Protein AF-A0A385F050-F1 (afdb_monomer_lite)

Secondary structure (DSSP, 8-state):
-PPPP-HHHHHHHHHSTTT-GGGEEEEEE-SSS-EEEEE---TTSTTHHHHHHHHHHHTTBSSSS-B-S-EEEEE---GGG---HHHH-EEEEEE--TT--HHHHHHHHHHHS-SSTT-HHHH-----GGGGGGS-HHHHHHHSPPP-

Sequence (148 aa):
MSEISFERLHQFFCKVPSVQEARIMAHGADGEHAWWFKFSIDVEHPLAWQTVQELGHVLNYLSTNERLPTLFFPVSPPPYMNGEAKDFLSWVIQCNHPEFSPDVVCDWLEARLPNPVDDESQWKIKTDLSEIEKLDDKALDQLIPPTP

Structure (mmCIF, N/CA/C/O backbone):
data_AF-A0A385F050-F1
#
_entry.id   AF-A0A385F050-F1
#
loop_
_atom_site.group_PDB
_atom_site.id
_atom_site.type_symbol
_atom_site.label_atom_id
_atom_site.label_alt_id
_atom_site.label_comp_id
_atom_site.label_asym_id
_atom_site.label_entity_id
_atom_site.label_seq_id
_atom_site.pdbx_PDB_ins_code
_atom_site.Cartn_x
_atom_site.Cartn_y
_atom_site.Cartn_z
_atom_site.occupancy
_atom_site.B_iso_or_equiv
_atom_site.auth_seq_id
_atom_site.auth_comp_id
_atom_site.auth_asym_id
_atom_site.auth_atom_id
_atom_site.pdbx_PDB_model_num
ATOM 1 N N . MET A 1 1 ? 4.714 -20.544 -18.224 1.00 50.94 1 MET A N 1
ATOM 2 C CA . MET A 1 1 ? 4.481 -19.958 -16.890 1.00 50.94 1 MET A CA 1
ATOM 3 C C . MET A 1 1 ? 3.257 -19.079 -17.027 1.00 50.94 1 MET A C 1
ATOM 5 O O . MET A 1 1 ? 3.168 -18.393 -18.039 1.00 50.94 1 MET A O 1
ATOM 9 N N . SER A 1 2 ? 2.273 -19.199 -16.138 1.00 63.06 2 SER A N 1
ATOM 10 C CA . SER A 1 2 ? 1.134 -18.277 -16.136 1.00 63.06 2 SER A CA 1
ATOM 11 C C . SER A 1 2 ? 1.652 -16.875 -15.838 1.00 63.06 2 SER A C 1
ATOM 13 O O . SER A 1 2 ? 2.464 -16.707 -14.930 1.00 63.06 2 SER A O 1
ATOM 15 N N . GLU A 1 3 ? 1.222 -15.900 -16.627 1.00 80.69 3 GLU A N 1
ATOM 16 C CA . GLU A 1 3 ? 1.510 -14.490 -16.380 1.00 80.69 3 GLU A CA 1
ATOM 17 C C . GLU A 1 3 ? 0.994 -14.109 -14.981 1.00 80.69 3 GLU A C 1
ATOM 19 O O . GLU A 1 3 ? -0.087 -14.547 -14.579 1.00 80.69 3 GLU A O 1
ATOM 24 N N . ILE A 1 4 ? 1.792 -13.370 -14.206 1.00 88.88 4 ILE A N 1
ATOM 25 C CA . ILE A 1 4 ? 1.408 -12.945 -12.854 1.00 88.88 4 ILE A CA 1
ATOM 26 C C . ILE A 1 4 ? 0.200 -12.009 -12.971 1.00 88.88 4 ILE A C 1
ATOM 28 O O . ILE A 1 4 ? 0.291 -10.955 -13.599 1.00 88.88 4 ILE A O 1
ATOM 32 N N . SER A 1 5 ? -0.925 -12.389 -12.360 1.00 93.50 5 SER A N 1
ATOM 33 C CA . SER A 1 5 ? -2.125 -11.551 -12.314 1.00 93.50 5 SER A CA 1
ATOM 34 C C . SER A 1 5 ? -2.057 -10.560 -11.153 1.00 93.50 5 SER A C 1
ATOM 36 O O . SER A 1 5 ? -1.649 -10.909 -10.047 1.00 93.50 5 SER A O 1
ATOM 38 N N . PHE A 1 6 ? -2.494 -9.327 -11.407 1.00 96.81 6 PHE A N 1
ATOM 39 C CA . PHE A 1 6 ? -2.623 -8.262 -10.406 1.00 96.81 6 PHE A CA 1
ATOM 40 C C . PHE A 1 6 ? -4.081 -7.860 -10.166 1.00 96.81 6 PHE A C 1
ATOM 42 O O . PHE A 1 6 ? -4.339 -6.939 -9.398 1.00 96.81 6 PHE A O 1
ATOM 49 N N . GLU A 1 7 ? -5.037 -8.519 -10.823 1.00 96.94 7 GLU A N 1
ATOM 50 C CA . GLU A 1 7 ? -6.430 -8.072 -10.865 1.00 96.94 7 GLU A CA 1
ATOM 51 C C . GLU A 1 7 ? -7.072 -8.023 -9.475 1.00 96.94 7 GLU A C 1
ATOM 53 O O . GLU A 1 7 ? -7.666 -7.010 -9.109 1.00 96.94 7 GLU A O 1
ATOM 58 N N . ARG A 1 8 ? -6.896 -9.069 -8.659 1.00 97.38 8 ARG A N 1
ATOM 59 C CA . ARG A 1 8 ? -7.458 -9.102 -7.302 1.00 97.38 8 ARG A CA 1
ATOM 60 C C . ARG A 1 8 ? -6.817 -8.051 -6.397 1.00 97.38 8 ARG A C 1
ATOM 62 O O . ARG A 1 8 ? -7.527 -7.358 -5.672 1.00 97.38 8 ARG A O 1
ATOM 69 N N . LEU A 1 9 ? -5.497 -7.875 -6.491 1.00 97.81 9 LEU A N 1
ATOM 70 C CA . LEU A 1 9 ? -4.770 -6.862 -5.720 1.00 97.81 9 LEU A CA 1
ATOM 71 C C . LEU A 1 9 ? -5.206 -5.450 -6.108 1.00 97.81 9 LEU A C 1
ATOM 73 O O . LEU A 1 9 ? -5.466 -4.618 -5.241 1.00 97.81 9 LEU A O 1
ATOM 77 N N . HIS A 1 10 ? -5.372 -5.205 -7.405 1.00 98.38 10 HIS A N 1
ATOM 78 C CA . HIS A 1 10 ? -5.920 -3.962 -7.924 1.00 98.38 10 HIS A CA 1
ATOM 79 C C . HIS A 1 10 ? -7.327 -3.705 -7.371 1.00 98.38 10 HIS A C 1
ATOM 81 O O . HIS A 1 10 ? -7.576 -2.658 -6.778 1.00 98.38 10 HIS A O 1
ATOM 87 N N . GLN A 1 11 ? -8.239 -4.672 -7.503 1.00 98.00 11 GLN A N 1
ATOM 88 C CA . GLN A 1 11 ? -9.612 -4.563 -7.001 1.00 98.00 11 GLN A CA 1
ATOM 89 C C . GLN A 1 11 ? -9.674 -4.352 -5.483 1.00 98.00 11 GLN A C 1
ATOM 91 O O . GLN A 1 11 ? -10.545 -3.624 -5.007 1.00 98.00 11 GLN A O 1
ATOM 96 N N . PHE A 1 12 ? -8.761 -4.960 -4.724 1.00 98.19 12 PHE A N 1
ATOM 97 C CA . PHE A 1 12 ? -8.643 -4.742 -3.286 1.00 98.19 12 PHE A CA 1
ATOM 98 C C . PHE A 1 12 ? -8.295 -3.279 -2.980 1.00 98.19 12 PHE A C 1
ATOM 100 O O . PHE A 1 12 ? -9.022 -2.611 -2.246 1.00 98.19 12 PHE A O 1
ATOM 107 N N . PHE A 1 13 ? -7.231 -2.742 -3.588 1.00 98.38 13 PHE A N 1
ATOM 108 C CA . PHE A 1 13 ? -6.803 -1.362 -3.336 1.00 98.38 13 PHE A CA 1
ATOM 109 C C . PHE A 1 13 ? -7.770 -0.305 -3.888 1.00 98.38 13 PHE A C 1
ATOM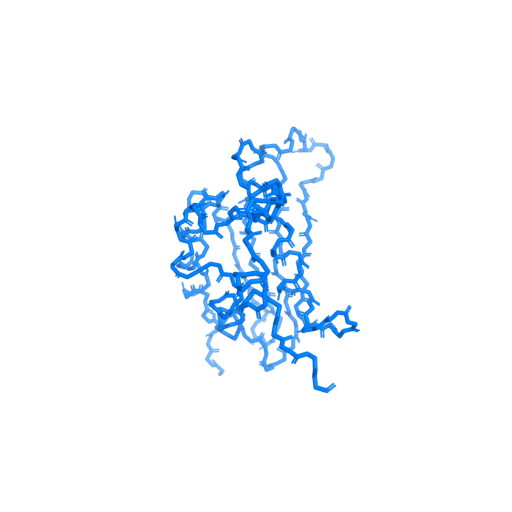 111 O O . PHE A 1 13 ? -7.864 0.778 -3.312 1.00 98.38 13 PHE A O 1
ATOM 118 N N . CYS A 1 14 ? -8.571 -0.626 -4.911 1.00 98.31 14 CYS A N 1
ATOM 119 C CA . CYS A 1 14 ? -9.689 0.221 -5.342 1.00 98.31 14 CYS A CA 1
ATOM 120 C C . CYS A 1 14 ? -10.726 0.468 -4.234 1.00 98.31 14 CYS A C 1
ATOM 122 O O . CYS A 1 14 ? -11.427 1.476 -4.287 1.00 98.31 14 CYS A O 1
ATOM 124 N N . LYS A 1 15 ? -10.838 -0.435 -3.253 1.00 98.06 15 LYS A N 1
ATOM 125 C CA . LYS A 1 15 ? -11.798 -0.335 -2.143 1.00 98.06 15 LYS A CA 1
ATOM 126 C C . LYS A 1 15 ? -11.217 0.325 -0.894 1.00 98.06 15 LYS A C 1
ATOM 128 O O . LYS A 1 15 ? -11.977 0.738 -0.027 1.00 98.06 15 LYS A O 1
ATOM 133 N N . VAL A 1 16 ? -9.893 0.438 -0.780 1.00 98.06 16 VAL A N 1
ATOM 134 C CA . VAL A 1 16 ? -9.252 1.065 0.385 1.00 98.06 16 VAL A CA 1
ATOM 135 C C . VAL A 1 16 ? -9.566 2.573 0.384 1.00 98.06 16 VAL A C 1
ATOM 137 O O . VAL A 1 16 ? -9.193 3.246 -0.583 1.00 98.06 16 VAL A O 1
ATOM 140 N N . PRO A 1 17 ? -10.194 3.136 1.440 1.00 97.31 17 PRO A N 1
ATOM 141 C CA . PRO A 1 17 ? -10.739 4.501 1.415 1.00 97.31 17 PRO A CA 1
ATOM 142 C C . PRO A 1 17 ? -9.731 5.598 1.058 1.00 97.31 17 PRO A C 1
ATOM 144 O O . PRO A 1 17 ? -10.044 6.503 0.290 1.00 97.31 17 PRO A O 1
ATOM 147 N N . SER A 1 18 ? -8.502 5.495 1.569 1.00 97.38 18 SER A N 1
ATOM 148 C CA . SER A 1 18 ? -7.426 6.467 1.330 1.00 97.38 18 SER A CA 1
ATOM 149 C C . SER A 1 18 ? -6.649 6.229 0.025 1.00 97.38 18 SER A C 1
ATOM 151 O O . SER A 1 18 ? -5.752 7.004 -0.294 1.00 97.38 18 SER A O 1
ATOM 153 N N . VAL A 1 19 ? -6.968 5.180 -0.742 1.00 97.94 19 VAL A N 1
ATOM 154 C CA . VAL A 1 19 ? -6.314 4.859 -2.023 1.00 97.94 19 VAL A CA 1
ATOM 155 C C . VAL A 1 19 ? -7.303 5.091 -3.160 1.00 97.94 19 VAL A C 1
ATOM 157 O O . VAL A 1 19 ? -7.234 6.125 -3.832 1.00 97.94 19 VAL A O 1
ATOM 160 N N . GLN A 1 20 ? -8.281 4.192 -3.307 1.00 96.75 20 GLN A N 1
ATOM 161 C CA . GLN A 1 20 ? -9.259 4.181 -4.398 1.00 96.75 20 GLN A CA 1
ATOM 162 C C . GLN A 1 20 ? -8.609 3.990 -5.782 1.00 96.75 20 GLN A C 1
ATOM 164 O O . GLN A 1 20 ? -7.395 4.092 -5.959 1.00 96.75 20 GLN A O 1
ATOM 169 N N . GLU A 1 21 ? -9.428 3.720 -6.802 1.00 97.25 21 GLU A N 1
ATOM 170 C CA . GLU A 1 21 ? -8.951 3.456 -8.171 1.00 97.25 21 GLU A CA 1
ATOM 171 C C . GLU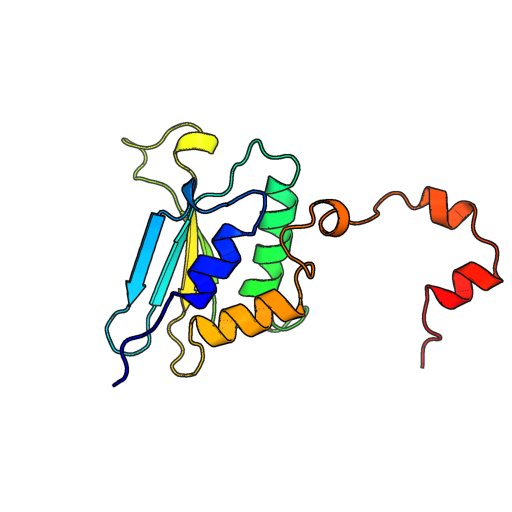 A 1 21 ? -8.057 4.579 -8.726 1.00 97.25 21 GLU A C 1
ATOM 173 O O . GLU A 1 21 ? -7.027 4.310 -9.338 1.00 97.25 21 GLU A O 1
ATOM 178 N N . ALA A 1 22 ? -8.393 5.840 -8.439 1.00 96.50 22 ALA A N 1
ATOM 179 C CA . ALA A 1 22 ? -7.685 7.013 -8.954 1.00 96.50 22 ALA A CA 1
ATOM 180 C C . ALA A 1 22 ? -6.209 7.119 -8.521 1.00 96.50 22 ALA A C 1
ATOM 182 O O . ALA A 1 22 ? -5.465 7.910 -9.101 1.00 96.50 22 ALA A O 1
ATOM 183 N N . ARG A 1 23 ? -5.782 6.364 -7.498 1.00 97.44 23 ARG A N 1
ATOM 184 C CA . ARG A 1 23 ? -4.414 6.407 -6.955 1.00 97.44 23 ARG A CA 1
ATOM 185 C C . ARG A 1 23 ? -3.599 5.157 -7.249 1.00 97.44 23 ARG A C 1
ATOM 187 O O . ARG A 1 23 ? -2.437 5.081 -6.845 1.00 97.44 23 ARG A O 1
ATOM 194 N N . ILE A 1 24 ? -4.159 4.194 -7.976 1.00 98.19 24 ILE A N 1
ATOM 195 C CA . ILE A 1 24 ? -3.375 3.085 -8.515 1.00 98.19 24 ILE A CA 1
ATOM 196 C C . ILE A 1 24 ? -2.534 3.619 -9.673 1.00 98.19 24 ILE A C 1
ATOM 198 O O . ILE A 1 24 ? -3.057 4.229 -10.601 1.00 98.19 24 ILE A O 1
ATOM 202 N N . MET A 1 25 ? -1.216 3.431 -9.607 1.00 97.06 25 MET A N 1
ATOM 203 C CA . MET A 1 25 ? -0.300 4.053 -10.567 1.00 97.06 25 MET A CA 1
ATOM 204 C C . MET A 1 25 ? 0.199 3.060 -11.607 1.00 97.06 25 MET A C 1
ATOM 206 O O . MET A 1 25 ? 0.129 3.327 -12.803 1.00 97.06 25 MET A O 1
ATOM 210 N N . ALA A 1 26 ? 0.781 1.952 -11.150 1.00 97.44 26 ALA A N 1
ATOM 211 C CA . ALA A 1 26 ? 1.381 0.950 -12.019 1.00 97.44 26 ALA A CA 1
ATOM 212 C C . ALA A 1 26 ? 1.698 -0.327 -11.240 1.00 97.44 26 ALA A C 1
ATOM 214 O O . ALA A 1 26 ? 1.825 -0.317 -10.018 1.00 97.44 26 ALA A O 1
ATOM 215 N N . HIS A 1 27 ? 1.907 -1.415 -11.964 1.00 97.75 27 HIS A N 1
ATOM 216 C CA . HIS A 1 27 ? 2.438 -2.664 -11.440 1.00 97.75 27 HIS A CA 1
ATOM 217 C C . HIS A 1 27 ? 3.277 -3.344 -12.522 1.00 97.75 27 HIS A C 1
ATOM 219 O O . HIS A 1 27 ? 3.194 -2.989 -13.701 1.00 97.75 27 HIS A O 1
ATOM 225 N N . GLY A 1 28 ? 4.093 -4.319 -12.138 1.00 96.75 28 GLY A N 1
ATOM 226 C CA . GLY A 1 28 ? 4.923 -5.045 -13.088 1.00 96.75 28 GLY A CA 1
ATOM 227 C C . GLY A 1 28 ? 5.549 -6.293 -12.493 1.00 96.75 28 GLY A C 1
ATOM 228 O O . GLY A 1 28 ? 5.622 -6.448 -11.275 1.00 96.75 28 GLY A O 1
ATOM 229 N N . ALA A 1 29 ? 6.010 -7.170 -13.376 1.00 95.94 29 ALA A N 1
ATOM 230 C CA . ALA A 1 29 ? 6.735 -8.383 -13.035 1.00 95.94 29 ALA A CA 1
ATOM 231 C C . ALA A 1 29 ? 7.943 -8.570 -13.961 1.00 95.94 29 ALA A C 1
ATOM 233 O O . ALA A 1 29 ? 7.949 -8.061 -15.082 1.00 95.94 29 ALA A O 1
ATOM 234 N N . ASP A 1 30 ? 8.951 -9.305 -13.498 1.00 91.88 30 ASP A N 1
ATOM 235 C CA . ASP A 1 30 ? 10.139 -9.661 -14.287 1.00 91.88 30 ASP A CA 1
ATOM 236 C C . ASP A 1 30 ? 9.926 -10.873 -15.214 1.00 91.88 30 ASP A C 1
ATOM 238 O O . ASP A 1 30 ? 10.777 -11.172 -16.049 1.00 91.88 30 ASP A O 1
ATOM 242 N N . GLY A 1 31 ? 8.777 -11.546 -15.096 1.00 84.25 31 GLY A N 1
ATOM 243 C CA . GLY A 1 31 ? 8.441 -12.757 -15.847 1.00 84.25 31 GLY A CA 1
ATOM 244 C C . GLY A 1 31 ? 8.876 -14.061 -15.170 1.00 84.25 31 GLY A C 1
ATOM 245 O O . GLY A 1 31 ? 8.583 -15.132 -15.703 1.00 84.25 31 GLY A O 1
ATOM 246 N N . GLU A 1 32 ? 9.518 -13.986 -14.004 1.00 86.38 32 GLU A N 1
ATOM 247 C CA . GLU A 1 32 ? 9.901 -15.130 -13.177 1.00 86.38 32 GLU A CA 1
ATOM 248 C C . GLU A 1 32 ? 9.150 -15.096 -11.841 1.00 86.38 32 GLU A C 1
ATOM 250 O O . GLU A 1 32 ? 8.117 -15.754 -11.682 1.00 86.38 32 GLU A O 1
ATOM 255 N N . HIS A 1 33 ? 9.660 -14.331 -10.875 1.00 89.06 33 HIS A N 1
ATOM 256 C CA . HIS A 1 33 ? 9.181 -14.329 -9.490 1.00 89.06 33 HIS A CA 1
ATOM 257 C C . HIS A 1 33 ? 9.118 -12.930 -8.878 1.00 89.06 33 HIS A C 1
ATOM 259 O O . HIS A 1 33 ? 8.418 -12.745 -7.881 1.00 89.06 33 HIS A O 1
ATOM 265 N N . ALA A 1 34 ? 9.832 -11.945 -9.436 1.00 95.94 34 ALA A N 1
ATOM 266 C CA . ALA A 1 34 ? 9.806 -10.596 -8.902 1.00 95.94 34 ALA A CA 1
ATOM 267 C C . ALA A 1 34 ? 8.614 -9.818 -9.448 1.00 95.94 34 ALA A C 1
ATOM 269 O O . ALA A 1 34 ? 8.379 -9.756 -10.655 1.00 95.94 34 ALA A O 1
ATOM 270 N N . TRP A 1 35 ? 7.884 -9.174 -8.546 1.00 97.69 35 TRP A N 1
ATOM 271 C CA . TRP A 1 35 ? 6.768 -8.309 -8.885 1.00 97.69 35 TRP A CA 1
ATOM 272 C C . TRP A 1 35 ? 6.706 -7.095 -7.965 1.00 97.69 35 TRP A C 1
ATOM 274 O O . TRP A 1 35 ? 7.223 -7.098 -6.844 1.00 97.69 35 TRP A O 1
ATOM 284 N N . TRP A 1 36 ? 6.060 -6.041 -8.453 1.00 98.44 36 TRP A N 1
ATOM 285 C CA . TRP A 1 36 ? 5.802 -4.829 -7.692 1.00 98.44 36 TRP A CA 1
ATOM 286 C C . TRP A 1 36 ? 4.442 -4.224 -8.044 1.00 98.44 36 TRP A C 1
ATOM 288 O O . TRP A 1 36 ? 3.951 -4.360 -9.164 1.00 98.44 36 TRP A O 1
ATOM 298 N N . PHE A 1 37 ? 3.845 -3.533 -7.077 1.00 98.69 37 PHE A N 1
ATOM 299 C CA . PHE A 1 37 ? 2.576 -2.822 -7.194 1.00 98.69 37 PHE A CA 1
ATOM 300 C C . PHE A 1 37 ? 2.724 -1.438 -6.553 1.00 98.69 37 PHE A C 1
ATOM 302 O O . PHE A 1 37 ? 3.116 -1.330 -5.389 1.00 98.69 37 PHE A O 1
ATOM 309 N N . LYS A 1 38 ? 2.459 -0.378 -7.321 1.00 98.69 38 LYS A N 1
ATOM 310 C CA . LYS A 1 38 ? 2.671 1.021 -6.935 1.00 98.69 38 LYS A CA 1
ATOM 311 C C . LYS A 1 38 ? 1.361 1.798 -6.940 1.00 98.69 38 LYS A C 1
ATOM 313 O O . LYS A 1 38 ? 0.626 1.804 -7.929 1.00 98.69 38 LYS A O 1
ATOM 318 N N . PHE A 1 39 ? 1.138 2.536 -5.863 1.00 98.62 39 PHE A N 1
ATOM 319 C CA . PHE A 1 39 ? -0.014 3.412 -5.678 1.00 98.62 39 PHE A CA 1
ATOM 320 C C . PHE A 1 39 ? 0.364 4.611 -4.802 1.00 98.62 39 PHE A C 1
ATOM 322 O O . PHE A 1 39 ? 1.428 4.623 -4.175 1.00 98.62 39 PHE A O 1
ATOM 329 N N . SER A 1 40 ? -0.491 5.627 -4.752 1.00 98.25 40 SER A N 1
ATOM 330 C CA . SER A 1 40 ? -0.422 6.682 -3.739 1.00 98.25 40 SER A CA 1
ATOM 331 C C . SER A 1 40 ? -1.514 6.503 -2.683 1.00 98.25 40 SER A C 1
ATOM 333 O O . SER A 1 40 ? -2.542 5.869 -2.911 1.00 98.25 40 SER A O 1
ATOM 335 N N . ILE A 1 41 ? -1.264 7.045 -1.495 1.00 98.44 41 ILE A N 1
ATOM 336 C CA . ILE A 1 41 ? -2.249 7.180 -0.424 1.00 98.44 41 ILE A CA 1
ATOM 337 C C . ILE A 1 41 ? -2.555 8.669 -0.328 1.00 98.44 41 ILE A C 1
ATOM 339 O O . ILE A 1 41 ? -1.634 9.486 -0.293 1.00 98.44 41 ILE A O 1
ATOM 343 N N . ASP A 1 42 ? -3.834 9.022 -0.298 1.00 97.88 42 ASP A N 1
ATOM 344 C CA . ASP A 1 42 ? -4.282 10.372 0.002 1.00 97.88 42 ASP A CA 1
ATOM 345 C C . ASP A 1 42 ? -3.855 10.741 1.421 1.00 97.88 42 ASP A C 1
ATOM 347 O O . ASP A 1 42 ? -4.491 10.334 2.389 1.00 97.88 42 ASP A O 1
ATOM 351 N N . VAL A 1 43 ? -2.766 11.495 1.550 1.00 97.00 43 VAL A N 1
ATOM 352 C CA . VAL A 1 43 ? -2.213 11.888 2.853 1.00 97.00 43 VAL A CA 1
ATOM 353 C C . VAL A 1 43 ? -3.090 12.891 3.606 1.00 97.00 43 VAL A C 1
ATOM 355 O O . VAL A 1 43 ? -2.859 13.113 4.794 1.00 97.00 43 VAL A O 1
ATOM 358 N N . GLU A 1 44 ? -4.080 13.490 2.941 1.00 96.75 44 GLU A N 1
ATOM 359 C CA . GLU A 1 44 ? -5.052 14.404 3.547 1.00 96.75 44 GLU A CA 1
ATOM 360 C C . GLU A 1 44 ? -6.315 13.660 4.018 1.00 96.75 44 GLU A C 1
ATOM 362 O O . GLU A 1 44 ? -7.105 14.202 4.795 1.00 96.75 44 GLU A O 1
ATOM 367 N N . HIS A 1 45 ? -6.492 12.397 3.616 1.00 96.94 45 HIS A N 1
ATOM 368 C CA . HIS A 1 45 ? -7.603 11.569 4.067 1.00 96.94 45 HIS A CA 1
ATOM 369 C C . HIS A 1 45 ? -7.508 11.281 5.581 1.00 96.94 45 HIS A C 1
ATOM 371 O O . HIS A 1 45 ? -6.437 10.908 6.069 1.00 96.94 45 HIS A O 1
ATOM 377 N N . PRO A 1 46 ? -8.616 11.335 6.352 1.00 95.94 46 PRO A N 1
ATOM 378 C CA . PRO A 1 46 ? -8.587 11.091 7.802 1.00 95.94 46 PRO A CA 1
ATOM 379 C C . PRO A 1 46 ? -7.979 9.741 8.218 1.00 95.94 46 PRO A C 1
ATOM 381 O O . PRO A 1 46 ? -7.413 9.617 9.300 1.00 95.94 46 PRO A O 1
ATOM 384 N N . LEU A 1 47 ? -8.090 8.728 7.353 1.00 95.88 47 LEU A N 1
ATOM 385 C CA . LEU A 1 47 ? -7.541 7.380 7.560 1.00 95.88 47 LEU A CA 1
ATOM 386 C C . LEU A 1 47 ? -6.159 7.152 6.920 1.00 95.88 47 LEU A C 1
ATOM 388 O O . LEU A 1 47 ? -5.687 6.018 6.920 1.00 95.88 47 LEU A O 1
ATOM 392 N N . ALA A 1 48 ? -5.506 8.173 6.357 1.00 96.62 48 ALA A N 1
ATOM 393 C CA . ALA A 1 48 ? -4.257 8.010 5.605 1.00 96.62 48 ALA A CA 1
ATOM 394 C C . ALA A 1 48 ? -3.169 7.295 6.413 1.00 96.62 48 ALA A C 1
ATOM 396 O O . ALA A 1 48 ? -2.649 6.254 6.016 1.00 96.62 48 ALA A O 1
ATOM 397 N N . TRP A 1 49 ? -2.866 7.829 7.595 1.00 95.94 49 TRP A N 1
ATOM 398 C CA . TRP A 1 49 ? -1.798 7.312 8.445 1.00 95.94 49 TRP A CA 1
ATOM 399 C C . TRP A 1 49 ? -2.170 5.996 9.124 1.00 95.94 49 TRP A C 1
ATOM 401 O O . TRP A 1 49 ? -1.295 5.152 9.296 1.00 95.94 49 TRP A O 1
ATOM 411 N N . GLN A 1 50 ? -3.459 5.775 9.403 1.00 95.88 50 GLN A N 1
ATOM 412 C CA . GLN A 1 50 ? -3.955 4.463 9.816 1.00 95.88 50 GLN A CA 1
ATOM 413 C C . GLN A 1 50 ? -3.708 3.430 8.711 1.00 95.88 50 GLN A C 1
ATOM 415 O O . GLN A 1 50 ? -3.161 2.367 8.968 1.00 95.88 50 GLN A O 1
ATOM 420 N N . THR A 1 51 ? -4.019 3.776 7.459 1.00 96.62 51 THR A N 1
ATOM 421 C CA . THR A 1 51 ? -3.777 2.902 6.303 1.00 96.62 51 THR A CA 1
ATOM 422 C C . THR A 1 51 ? -2.291 2.566 6.178 1.00 96.62 51 THR A C 1
ATOM 424 O O . THR A 1 51 ? -1.933 1.401 6.037 1.00 96.62 51 THR A O 1
ATOM 427 N N . VAL A 1 52 ? -1.410 3.567 6.290 1.00 97.62 52 VAL A N 1
ATOM 428 C CA . VAL A 1 52 ? 0.048 3.357 6.269 1.00 97.62 52 VAL A CA 1
ATOM 429 C C . VAL A 1 52 ? 0.501 2.439 7.407 1.00 97.62 52 VAL A C 1
ATOM 431 O O . VAL A 1 52 ? 1.341 1.571 7.177 1.00 97.62 52 VAL A O 1
ATOM 434 N N . GLN A 1 53 ? -0.036 2.613 8.616 1.00 95.44 53 GLN A N 1
ATOM 435 C CA . GLN A 1 53 ? 0.313 1.803 9.783 1.00 95.44 53 GLN A CA 1
ATOM 436 C C . GLN A 1 53 ? -0.106 0.338 9.609 1.00 95.44 53 GLN A C 1
ATOM 438 O O . GLN A 1 53 ?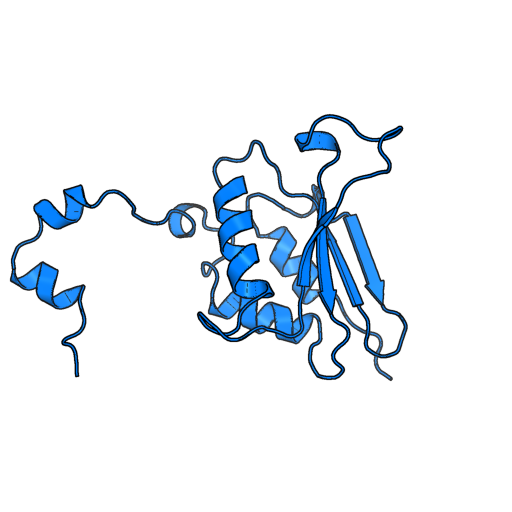 0.725 -0.553 9.788 1.00 95.44 53 GLN A O 1
ATOM 443 N N . GLU A 1 54 ? -1.359 0.0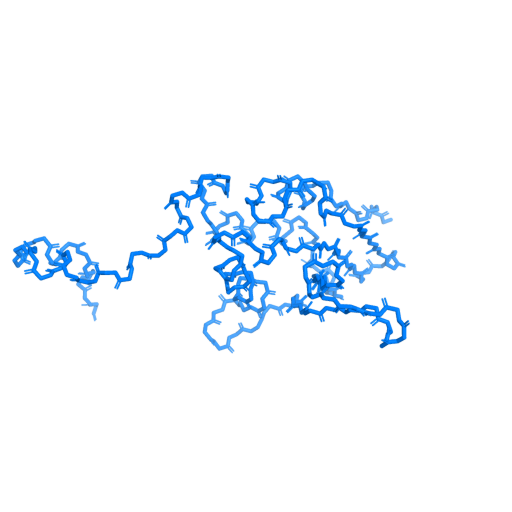96 9.221 1.00 95.69 54 GLU A N 1
ATOM 444 C CA . GLU A 1 54 ? -1.899 -1.253 9.024 1.00 95.69 54 GLU A CA 1
ATOM 445 C C . GLU A 1 54 ? -1.159 -1.988 7.900 1.00 95.69 54 GLU A C 1
ATOM 447 O O . GLU A 1 54 ? -0.644 -3.089 8.100 1.00 95.69 54 GLU A O 1
ATOM 452 N N . LEU A 1 55 ? -1.004 -1.347 6.734 1.00 97.50 55 LEU A N 1
ATOM 453 C CA . LEU A 1 55 ? -0.239 -1.906 5.615 1.00 97.50 55 LEU A CA 1
ATOM 454 C C . LEU A 1 55 ? 1.229 -2.128 5.993 1.00 97.50 55 LEU A C 1
ATOM 456 O O . LEU A 1 55 ? 1.816 -3.150 5.640 1.00 97.50 55 LEU A O 1
ATOM 460 N N . GLY A 1 56 ? 1.807 -1.204 6.763 1.00 96.69 56 GLY A N 1
ATOM 461 C CA . GLY A 1 56 ? 3.160 -1.295 7.300 1.00 96.69 56 GLY A CA 1
ATOM 462 C C . GLY A 1 56 ? 3.404 -2.556 8.119 1.00 96.69 56 GLY A C 1
ATOM 463 O O . GLY A 1 56 ? 4.501 -3.111 8.044 1.00 96.69 56 GLY A O 1
ATOM 464 N N . HIS A 1 57 ? 2.402 -3.038 8.852 1.00 95.50 57 HIS A N 1
ATOM 465 C CA . HIS A 1 57 ? 2.494 -4.300 9.574 1.00 95.50 57 HIS A CA 1
ATOM 466 C C . HIS A 1 57 ? 2.137 -5.492 8.678 1.00 95.50 57 HIS A C 1
ATOM 468 O O . HIS A 1 57 ? 2.978 -6.364 8.465 1.00 95.50 57 HIS A O 1
ATOM 474 N N . VAL A 1 58 ? 0.929 -5.498 8.104 1.00 96.19 58 VAL A N 1
ATOM 475 C CA . VAL A 1 58 ? 0.345 -6.644 7.383 1.00 96.19 58 VAL A CA 1
ATOM 476 C C . VAL A 1 58 ? 1.188 -7.093 6.193 1.00 96.19 58 VAL A C 1
ATOM 478 O O . VAL A 1 58 ? 1.242 -8.287 5.908 1.00 96.19 58 VAL A O 1
ATOM 481 N N . LEU A 1 59 ? 1.857 -6.163 5.506 1.00 97.56 59 LEU A N 1
ATOM 482 C CA . LEU A 1 59 ? 2.667 -6.472 4.326 1.00 97.56 59 LEU A CA 1
ATOM 483 C C . LEU A 1 59 ? 4.138 -6.749 4.640 1.00 97.56 59 LEU A C 1
ATOM 485 O O . LEU A 1 59 ? 4.844 -7.235 3.766 1.00 97.56 59 LEU A O 1
ATOM 489 N N . ASN A 1 60 ? 4.629 -6.446 5.841 1.00 96.94 60 ASN A N 1
ATOM 490 C CA . ASN A 1 60 ? 6.041 -6.657 6.183 1.00 96.94 60 ASN A CA 1
ATOM 491 C C . ASN A 1 60 ? 6.248 -7.772 7.218 1.00 96.94 60 ASN A C 1
ATOM 493 O O . ASN A 1 60 ? 7.352 -8.311 7.318 1.00 96.94 60 ASN A O 1
ATOM 497 N N . TYR A 1 61 ? 5.217 -8.129 7.988 1.00 93.75 61 TYR A N 1
ATOM 498 C CA . TYR A 1 61 ? 5.326 -9.024 9.136 1.00 93.75 61 TYR A CA 1
ATOM 499 C C . TYR A 1 61 ? 4.249 -10.112 9.135 1.00 93.75 61 TYR A C 1
ATOM 501 O O . TYR A 1 61 ? 3.073 -9.867 8.877 1.00 93.75 61 TYR A O 1
ATOM 509 N N . LEU A 1 62 ? 4.674 -11.336 9.449 1.00 87.25 62 LEU A N 1
ATOM 510 C CA . LEU A 1 62 ? 3.799 -12.475 9.722 1.00 87.25 62 LEU A CA 1
ATOM 511 C C . LEU A 1 62 ? 3.304 -12.423 11.172 1.00 87.25 62 LEU A C 1
ATOM 513 O O . LEU A 1 62 ? 2.132 -12.683 11.450 1.00 87.25 62 LEU A O 1
ATOM 517 N N . SER A 1 63 ? 4.213 -12.068 12.079 1.00 83.62 63 SER A N 1
ATOM 518 C CA . SER A 1 63 ? 3.990 -11.899 13.514 1.00 83.62 63 SER A CA 1
ATOM 519 C C . SER A 1 63 ? 4.892 -10.780 14.052 1.00 83.62 63 SER A C 1
ATOM 521 O O . SER A 1 63 ? 5.613 -10.136 13.294 1.00 83.62 63 SER A O 1
ATOM 523 N N . THR A 1 64 ? 4.903 -10.541 15.366 1.00 79.44 64 THR A N 1
ATOM 524 C CA . THR A 1 64 ? 5.664 -9.435 15.982 1.00 79.44 64 THR A CA 1
ATOM 525 C C . THR A 1 64 ? 7.161 -9.436 15.662 1.00 79.44 64 THR A C 1
ATOM 527 O O . THR A 1 64 ? 7.760 -8.366 15.604 1.00 79.44 64 THR A O 1
ATOM 530 N N . ASN A 1 65 ? 7.763 -10.608 15.435 1.00 83.25 65 ASN A N 1
ATOM 531 C CA . ASN A 1 65 ? 9.204 -10.747 15.199 1.00 83.25 65 ASN A CA 1
ATOM 532 C C . ASN A 1 65 ? 9.551 -11.474 13.892 1.00 83.25 65 ASN A C 1
ATOM 534 O O . ASN A 1 65 ? 10.729 -11.653 13.586 1.00 83.25 65 ASN A O 1
ATOM 538 N N . GLU A 1 66 ? 8.551 -11.895 13.120 1.00 87.88 66 GLU A N 1
ATOM 539 C CA . GLU A 1 66 ? 8.743 -12.684 11.904 1.00 87.88 66 GLU A CA 1
ATOM 540 C C . GLU A 1 66 ? 8.319 -11.887 10.675 1.00 87.88 66 GLU A C 1
ATOM 542 O O . GLU A 1 66 ? 7.221 -11.329 10.637 1.00 87.88 66 GLU A O 1
ATOM 547 N N . ARG A 1 67 ? 9.194 -11.822 9.667 1.00 93.75 67 ARG A N 1
ATOM 548 C CA . ARG A 1 67 ? 8.964 -11.040 8.448 1.00 93.75 67 ARG A CA 1
ATOM 549 C C . ARG A 1 67 ? 8.271 -11.855 7.370 1.00 93.75 67 ARG A C 1
ATOM 551 O O . ARG A 1 67 ? 8.559 -13.035 7.200 1.00 93.75 67 ARG A O 1
ATOM 558 N N . LEU A 1 68 ? 7.421 -11.182 6.602 1.00 94.69 68 LEU A N 1
ATOM 559 C CA . LEU A 1 68 ? 6.948 -11.705 5.326 1.00 94.69 68 LEU A CA 1
ATOM 560 C C . LEU A 1 68 ? 8.000 -11.481 4.225 1.00 94.69 68 LEU A C 1
ATOM 562 O O . LEU A 1 68 ? 8.862 -10.610 4.365 1.00 94.69 68 LEU A O 1
ATOM 566 N N . PRO A 1 69 ? 7.931 -12.234 3.112 1.00 95.25 69 PRO A N 1
ATOM 567 C CA . PRO A 1 69 ? 8.794 -12.012 1.950 1.00 95.25 69 PRO A CA 1
ATOM 568 C C . PRO A 1 69 ? 8.496 -10.712 1.184 1.00 95.25 69 PRO A C 1
ATOM 570 O O . PRO A 1 69 ? 9.281 -10.305 0.326 1.00 95.25 69 PRO A O 1
ATOM 573 N N . THR A 1 70 ? 7.352 -10.076 1.438 1.00 97.44 70 THR A N 1
ATOM 574 C CA . THR A 1 70 ? 6.985 -8.777 0.869 1.00 97.44 70 THR A CA 1
ATOM 575 C C . THR A 1 70 ? 7.679 -7.618 1.570 1.00 97.44 70 THR A C 1
ATOM 577 O O . THR A 1 70 ? 8.015 -7.676 2.751 1.00 97.44 70 THR A O 1
ATOM 580 N N . LEU A 1 71 ? 7.851 -6.529 0.826 1.00 98.06 71 LEU A N 1
ATOM 581 C CA . LEU A 1 71 ? 8.289 -5.241 1.344 1.00 98.06 71 LEU A CA 1
ATOM 582 C C . LEU A 1 71 ? 7.258 -4.180 0.974 1.00 98.06 71 LEU A C 1
ATOM 584 O O . LEU A 1 71 ? 6.900 -4.061 -0.197 1.00 98.06 71 LEU A O 1
ATOM 588 N N . PHE A 1 72 ? 6.837 -3.388 1.956 1.00 98.50 72 PHE A N 1
ATOM 589 C CA . PHE A 1 72 ? 6.034 -2.183 1.773 1.00 98.50 72 PHE A CA 1
ATOM 590 C C . PHE A 1 72 ? 6.817 -0.960 2.249 1.00 98.50 72 PHE A C 1
ATOM 592 O O . PHE A 1 72 ? 7.178 -0.872 3.425 1.00 98.50 72 PHE A O 1
ATOM 599 N N . PHE A 1 73 ? 7.098 -0.026 1.338 1.00 98.44 73 PHE A N 1
ATOM 600 C CA . PHE A 1 73 ? 7.926 1.148 1.625 1.00 98.44 73 PHE A CA 1
ATOM 601 C C . PHE A 1 73 ? 7.544 2.365 0.766 1.00 98.44 73 PHE A C 1
ATOM 603 O O . PHE A 1 73 ? 7.007 2.206 -0.336 1.00 98.44 73 PHE A O 1
ATOM 610 N N . PRO A 1 74 ? 7.815 3.592 1.256 1.00 97.88 74 PRO A N 1
ATOM 611 C CA . PRO A 1 74 ? 7.567 4.807 0.496 1.00 97.88 74 PRO A CA 1
ATOM 612 C C . PRO A 1 74 ? 8.598 4.990 -0.623 1.00 97.88 74 PRO A C 1
ATOM 614 O O . PRO A 1 74 ? 9.778 4.674 -0.469 1.00 97.88 74 PRO A O 1
ATOM 617 N N . VAL A 1 75 ? 8.159 5.579 -1.729 1.00 97.25 75 VAL A N 1
ATOM 618 C CA . VAL A 1 75 ? 8.998 6.022 -2.845 1.00 97.25 75 VAL A CA 1
ATOM 619 C C . VAL A 1 75 ? 8.570 7.416 -3.293 1.00 97.25 75 VAL A C 1
ATOM 621 O O . VAL A 1 75 ? 7.410 7.801 -3.159 1.00 97.25 75 VAL A O 1
ATOM 624 N N . SER A 1 76 ? 9.500 8.169 -3.870 1.00 95.50 76 SER A N 1
ATOM 625 C CA . SER A 1 76 ? 9.230 9.480 -4.458 1.00 95.50 76 SER A CA 1
ATOM 626 C C . SER A 1 76 ? 10.011 9.661 -5.763 1.00 95.50 76 SER A C 1
ATOM 628 O O . SER A 1 76 ? 10.984 8.939 -6.014 1.00 95.50 76 SER A O 1
ATOM 630 N N . PRO A 1 77 ? 9.600 10.602 -6.628 1.00 93.12 77 PRO A N 1
ATOM 631 C CA . PRO A 1 77 ? 10.411 11.020 -7.760 1.00 93.12 77 PRO A CA 1
ATOM 632 C C . PRO A 1 77 ? 11.779 11.572 -7.322 1.00 93.12 77 PRO A C 1
ATOM 634 O O . PRO A 1 77 ? 11.953 11.985 -6.170 1.00 93.12 77 PRO A O 1
ATOM 637 N N . PRO A 1 78 ? 12.755 11.642 -8.247 1.00 92.31 78 PRO A N 1
ATOM 638 C CA . PRO A 1 78 ? 14.020 12.327 -8.015 1.00 92.31 78 PRO A CA 1
ATOM 639 C C . PRO A 1 78 ? 13.822 13.740 -7.440 1.00 92.31 78 PRO A C 1
ATOM 641 O O . PRO A 1 78 ? 12.867 14.410 -7.836 1.00 92.31 78 PRO A O 1
ATOM 644 N N . PRO A 1 79 ? 14.734 14.248 -6.585 1.00 91.00 79 PRO A N 1
ATOM 645 C CA . PRO A 1 79 ? 14.537 15.511 -5.864 1.00 91.00 79 PRO A CA 1
ATOM 646 C C . PRO A 1 79 ? 14.164 16.721 -6.733 1.00 91.00 79 PRO A C 1
ATOM 648 O O . PRO A 1 79 ? 13.426 17.587 -6.286 1.00 91.00 79 PRO A O 1
ATOM 651 N N . TYR A 1 80 ? 14.636 16.771 -7.981 1.00 90.62 80 TYR A N 1
ATOM 652 C CA . TYR A 1 80 ? 14.356 17.858 -8.925 1.00 90.62 80 TYR A CA 1
ATOM 653 C C . TYR A 1 80 ? 12.969 17.778 -9.599 1.00 90.62 80 TYR A C 1
ATOM 655 O O . TYR A 1 80 ? 12.585 18.711 -10.296 1.00 90.62 80 TYR A O 1
ATOM 663 N N . MET A 1 81 ? 12.232 16.678 -9.415 1.00 91.44 81 MET A N 1
ATOM 664 C CA . MET A 1 81 ? 10.841 16.481 -9.862 1.00 91.44 81 MET A CA 1
ATOM 665 C C . MET A 1 81 ? 9.893 16.215 -8.686 1.00 91.44 81 MET A C 1
ATOM 667 O O . MET A 1 81 ? 8.763 15.788 -8.903 1.00 91.44 81 MET A O 1
ATOM 671 N N . ASN A 1 82 ? 10.367 16.389 -7.452 1.00 91.38 82 ASN A N 1
ATOM 672 C CA . ASN A 1 82 ? 9.598 16.118 -6.245 1.00 91.38 82 ASN A CA 1
ATOM 673 C C . ASN A 1 82 ? 8.950 17.410 -5.718 1.00 91.38 82 ASN A C 1
ATOM 675 O O . ASN A 1 82 ? 9.353 18.515 -6.082 1.00 91.38 82 ASN A O 1
ATOM 679 N N . GLY A 1 83 ? 7.962 17.275 -4.842 1.00 92.19 83 GLY A N 1
ATOM 680 C CA . GLY A 1 83 ? 7.221 18.397 -4.275 1.00 92.19 83 GLY A CA 1
ATOM 681 C C . GLY A 1 83 ? 6.531 18.009 -2.974 1.00 92.19 83 GLY A C 1
ATOM 682 O O . GLY A 1 83 ? 7.091 17.265 -2.168 1.00 92.19 83 GLY A O 1
ATOM 683 N N . GLU A 1 84 ? 5.323 18.527 -2.753 1.00 94.06 84 GLU A N 1
ATOM 684 C CA . GLU A 1 84 ? 4.537 18.192 -1.565 1.00 94.06 84 GLU A CA 1
ATOM 685 C C . GLU A 1 84 ? 4.157 16.706 -1.540 1.00 94.06 84 GLU A C 1
ATOM 687 O O . GLU A 1 84 ? 3.890 16.084 -2.569 1.00 94.06 84 GLU A O 1
ATOM 692 N N . ALA A 1 85 ? 4.101 16.123 -0.341 1.00 93.38 85 ALA A N 1
ATOM 693 C CA . ALA A 1 85 ? 3.839 14.694 -0.184 1.00 93.38 85 ALA A CA 1
ATOM 694 C C . ALA A 1 85 ? 2.502 14.260 -0.809 1.00 93.38 85 ALA A C 1
ATOM 696 O O . ALA A 1 85 ? 2.441 13.184 -1.393 1.00 93.38 85 ALA A O 1
ATOM 697 N N . LYS A 1 86 ? 1.462 15.101 -0.748 1.00 94.50 86 LYS A N 1
ATOM 698 C CA . LYS A 1 86 ? 0.136 14.794 -1.313 1.00 94.50 86 LYS A CA 1
ATOM 699 C C . LYS A 1 86 ? 0.144 14.562 -2.826 1.00 94.50 86 LYS A C 1
ATOM 701 O O . LYS A 1 86 ? -0.682 13.810 -3.327 1.00 94.50 86 LYS A O 1
ATOM 706 N N . ASP A 1 87 ? 1.102 15.166 -3.526 1.00 93.50 87 ASP A N 1
ATOM 707 C CA . ASP A 1 87 ? 1.188 15.118 -4.984 1.00 93.50 87 ASP A CA 1
ATOM 708 C C . ASP A 1 87 ? 2.241 14.107 -5.470 1.00 93.50 87 ASP A C 1
ATOM 710 O O . ASP A 1 87 ? 2.127 13.568 -6.571 1.00 93.50 87 ASP A O 1
ATOM 714 N N . PHE A 1 88 ? 3.279 13.839 -4.665 1.00 95.12 88 PHE A N 1
ATOM 715 C CA . PHE A 1 88 ? 4.473 13.117 -5.127 1.00 95.12 88 PHE A CA 1
ATOM 716 C C . PHE A 1 88 ? 4.873 11.898 -4.287 1.00 95.12 88 PHE A C 1
ATOM 718 O O . PHE A 1 88 ? 5.716 11.113 -4.733 1.00 95.12 88 PHE A O 1
ATOM 725 N N . LEU A 1 89 ? 4.307 11.707 -3.091 1.00 96.75 89 LEU A N 1
ATOM 726 C CA . LEU A 1 89 ? 4.592 10.525 -2.281 1.00 96.75 89 LEU A CA 1
ATOM 727 C C . LEU A 1 89 ? 3.799 9.326 -2.809 1.00 96.75 89 LEU A C 1
ATOM 729 O O . LEU A 1 89 ? 2.591 9.386 -3.030 1.00 96.75 89 LEU A O 1
ATOM 733 N N . SER A 1 90 ? 4.490 8.212 -3.017 1.00 97.62 90 SER A N 1
ATOM 734 C CA . SER A 1 90 ? 3.880 6.941 -3.400 1.00 97.62 90 SER A CA 1
ATOM 735 C C . SER A 1 90 ? 4.407 5.823 -2.511 1.00 97.62 90 SER A C 1
ATOM 737 O O . SER A 1 90 ? 5.398 5.986 -1.801 1.00 97.62 90 SER A O 1
ATOM 739 N N . TRP A 1 91 ? 3.776 4.660 -2.589 1.00 98.62 91 TRP A N 1
ATOM 740 C CA . TRP A 1 91 ? 4.207 3.452 -1.906 1.00 98.62 91 TRP A CA 1
ATOM 741 C C . TRP A 1 91 ? 4.331 2.312 -2.902 1.00 98.62 91 TRP A C 1
ATOM 743 O O . TRP A 1 91 ? 3.630 2.263 -3.916 1.00 98.62 91 TRP A O 1
ATOM 753 N N . VAL A 1 92 ? 5.257 1.406 -2.611 1.00 98.69 92 VAL A N 1
ATOM 754 C CA . VAL A 1 92 ? 5.475 0.189 -3.385 1.00 98.69 92 VAL A CA 1
ATOM 755 C C . VAL A 1 92 ? 5.318 -1.004 -2.463 1.00 98.69 92 VAL A C 1
ATOM 757 O O . VAL A 1 92 ? 5.905 -1.038 -1.382 1.00 98.69 92 VAL A O 1
ATOM 760 N N . ILE A 1 93 ? 4.545 -1.980 -2.928 1.00 98.62 93 ILE A N 1
ATOM 761 C CA . ILE A 1 93 ? 4.613 -3.364 -2.467 1.00 98.62 93 ILE A CA 1
ATOM 762 C C . ILE A 1 93 ? 5.489 -4.095 -3.468 1.00 98.62 93 ILE A C 1
ATOM 764 O O . ILE A 1 93 ? 5.225 -4.012 -4.666 1.00 98.62 93 ILE A O 1
ATOM 768 N N . GLN A 1 94 ? 6.510 -4.805 -3.011 1.00 97.81 94 GLN A N 1
ATOM 769 C CA . GLN A 1 94 ? 7.283 -5.688 -3.880 1.00 97.81 94 GLN A CA 1
ATOM 770 C C . GLN A 1 94 ? 7.552 -7.023 -3.205 1.00 97.81 94 GLN A C 1
ATOM 772 O O . GLN A 1 94 ? 7.667 -7.105 -1.981 1.00 97.81 94 GLN A O 1
ATOM 777 N N . CYS A 1 95 ? 7.718 -8.055 -4.018 1.00 97.62 95 CYS A N 1
ATOM 778 C CA . CYS A 1 95 ? 8.181 -9.358 -3.577 1.00 97.62 95 CYS A CA 1
ATOM 779 C C . CYS A 1 95 ? 9.015 -10.008 -4.679 1.00 97.62 95 CYS A C 1
ATOM 781 O O . CYS A 1 95 ? 8.854 -9.691 -5.854 1.00 97.62 95 CYS A O 1
ATOM 783 N N . ASN A 1 96 ? 9.910 -10.910 -4.293 1.00 95.88 96 ASN A N 1
ATOM 784 C CA . ASN A 1 96 ? 10.712 -11.727 -5.203 1.00 95.88 96 ASN A CA 1
ATOM 785 C C . ASN A 1 96 ? 10.695 -13.217 -4.830 1.00 95.88 96 ASN A C 1
ATOM 787 O O . ASN A 1 96 ? 11.550 -13.977 -5.282 1.00 95.88 96 ASN A O 1
ATOM 791 N N . HIS A 1 97 ? 9.751 -13.632 -3.982 1.00 95.50 97 HIS A N 1
ATOM 792 C CA . HIS A 1 97 ? 9.642 -15.008 -3.521 1.00 95.50 97 HIS A CA 1
ATOM 793 C C . HIS A 1 97 ? 8.704 -15.810 -4.442 1.00 95.50 97 HIS A C 1
ATOM 795 O O . HIS A 1 97 ? 7.569 -15.382 -4.656 1.00 95.50 97 HIS A O 1
ATOM 801 N N . PRO A 1 98 ? 9.121 -16.988 -4.946 1.00 92.25 98 PRO A N 1
ATOM 802 C CA . PRO A 1 98 ? 8.384 -17.739 -5.971 1.00 92.25 98 PRO A CA 1
ATOM 803 C C . PRO A 1 98 ? 6.980 -18.176 -5.536 1.00 92.25 98 PRO A C 1
ATOM 805 O O . PRO A 1 98 ? 6.083 -18.300 -6.363 1.00 92.25 98 PRO A O 1
ATOM 808 N N . GLU A 1 99 ? 6.783 -18.397 -4.236 1.00 92.12 99 GLU A N 1
ATOM 809 C CA . GLU A 1 99 ? 5.505 -18.845 -3.662 1.00 92.12 99 GLU A CA 1
ATOM 810 C C . GLU A 1 99 ? 4.644 -17.698 -3.111 1.00 92.12 99 GLU A C 1
ATOM 812 O O . GLU A 1 99 ? 3.632 -17.941 -2.461 1.00 92.12 99 GLU A O 1
ATOM 817 N N . PHE A 1 100 ? 5.043 -16.441 -3.330 1.00 94.38 100 PHE A N 1
ATOM 818 C CA . PHE A 1 100 ? 4.368 -15.280 -2.753 1.00 94.38 100 PHE A CA 1
ATOM 819 C C . PHE A 1 100 ? 3.870 -14.345 -3.858 1.00 94.38 100 PHE A C 1
ATOM 821 O O . PHE A 1 100 ? 4.485 -13.329 -4.184 1.00 94.38 100 PHE A O 1
ATOM 828 N N . SER A 1 101 ? 2.756 -14.735 -4.478 1.00 95.56 101 SER A N 1
ATOM 829 C CA . SER A 1 101 ? 2.116 -13.995 -5.570 1.00 95.56 101 SER A CA 1
ATOM 830 C C . SER A 1 101 ? 1.260 -12.821 -5.058 1.00 95.56 101 SER A C 1
ATOM 832 O O . SER A 1 101 ? 0.937 -12.762 -3.867 1.00 95.56 101 SER A O 1
ATOM 834 N N . PRO A 1 102 ? 0.827 -11.901 -5.944 1.00 96.88 102 PRO A N 1
ATOM 835 C CA . PRO A 1 102 ? -0.150 -10.868 -5.593 1.00 96.88 102 PRO A CA 1
ATOM 836 C C . PRO A 1 102 ? -1.451 -11.421 -4.988 1.00 96.88 102 PRO A C 1
ATOM 838 O O . PRO A 1 102 ? -2.004 -10.810 -4.078 1.00 96.88 102 PRO A O 1
ATOM 841 N N . ASP A 1 103 ? -1.916 -12.594 -5.431 1.00 96.12 103 ASP A N 1
ATOM 842 C CA . ASP A 1 103 ? -3.117 -13.229 -4.871 1.00 96.12 103 ASP A CA 1
ATOM 843 C C . ASP A 1 103 ? -2.907 -13.700 -3.426 1.00 96.12 103 ASP A C 1
ATOM 845 O O . ASP A 1 103 ? -3.785 -13.500 -2.588 1.00 96.12 103 ASP A O 1
ATOM 849 N N . VAL A 1 104 ? -1.728 -14.252 -3.110 1.00 95.88 104 VAL A N 1
ATOM 850 C CA . VAL A 1 104 ? -1.366 -14.620 -1.729 1.00 95.88 104 VAL A CA 1
ATOM 851 C C . VAL A 1 104 ? -1.330 -13.374 -0.843 1.00 95.88 104 VAL A C 1
ATOM 853 O O . VAL A 1 104 ? -1.773 -13.408 0.303 1.00 95.88 104 VAL A O 1
ATOM 856 N N . VAL A 1 105 ? -0.848 -12.244 -1.368 1.00 96.44 105 VAL A N 1
ATOM 857 C CA . VAL A 1 105 ? -0.894 -10.958 -0.656 1.00 96.44 105 VAL A CA 1
ATOM 858 C C . VAL A 1 105 ? -2.327 -10.524 -0.373 1.00 96.44 105 VAL A C 1
ATOM 860 O O . VAL A 1 105 ? -2.602 -10.073 0.738 1.00 96.44 105 VAL A O 1
ATOM 863 N N . CYS A 1 106 ? -3.247 -10.687 -1.325 1.00 96.38 106 CYS A N 1
ATOM 864 C CA . CYS A 1 106 ? -4.664 -10.415 -1.084 1.00 96.38 106 CYS A CA 1
ATOM 865 C C . CYS A 1 106 ? -5.232 -11.264 0.050 1.00 96.38 106 CYS A C 1
ATOM 867 O O . CYS A 1 106 ? -5.933 -10.713 0.891 1.00 96.38 106 CYS A O 1
ATOM 869 N N . ASP A 1 107 ? -4.895 -12.554 0.125 1.00 95.94 107 ASP A N 1
ATOM 870 C CA . ASP A 1 107 ? -5.355 -13.409 1.227 1.00 95.94 107 ASP A CA 1
ATOM 871 C C . ASP A 1 107 ? -4.900 -12.863 2.590 1.00 95.94 107 ASP A C 1
ATOM 873 O O . ASP A 1 107 ? -5.686 -12.795 3.535 1.00 95.94 107 ASP A O 1
ATOM 877 N N . TRP A 1 108 ? -3.647 -12.404 2.692 1.00 94.69 108 TRP A N 1
ATOM 878 C CA . TRP A 1 108 ? -3.139 -11.773 3.913 1.00 94.69 108 TRP A CA 1
ATOM 879 C C . TRP A 1 108 ? -3.832 -10.453 4.245 1.00 94.69 108 TRP A C 1
ATOM 881 O O . TRP A 1 108 ? -4.087 -10.183 5.420 1.00 94.69 108 TRP A O 1
ATOM 891 N N . LEU A 1 109 ? -4.104 -9.627 3.234 1.00 96.81 109 LEU A N 1
ATOM 892 C CA . LEU A 1 109 ? -4.789 -8.349 3.401 1.00 96.81 109 LEU A CA 1
ATOM 893 C C . LEU A 1 109 ? -6.232 -8.567 3.869 1.00 96.81 109 LEU A C 1
ATOM 895 O O . LEU A 1 109 ? -6.630 -8.004 4.881 1.00 96.81 109 LEU A O 1
ATOM 899 N N . GLU A 1 110 ? -6.990 -9.432 3.199 1.00 95.38 110 GLU A N 1
ATOM 900 C CA . GLU A 1 110 ? -8.390 -9.735 3.525 1.00 95.38 110 GLU A CA 1
ATOM 901 C C . GLU A 1 110 ? -8.556 -10.426 4.889 1.00 95.38 110 GLU A C 1
ATOM 903 O O . GLU A 1 110 ? -9.585 -10.258 5.542 1.00 95.38 110 GLU A O 1
ATOM 908 N N . ALA A 1 111 ? -7.552 -11.183 5.342 1.00 94.00 111 ALA A N 1
ATOM 909 C CA . ALA A 1 111 ? -7.584 -11.851 6.642 1.00 94.00 111 ALA A CA 1
ATOM 910 C C . ALA A 1 111 ? -7.249 -10.929 7.828 1.00 94.00 111 ALA A C 1
ATOM 912 O O . ALA A 1 111 ? -7.538 -11.289 8.970 1.00 94.00 111 ALA A O 1
ATOM 913 N N . ARG A 1 112 ? -6.590 -9.787 7.590 1.00 93.31 112 ARG A N 1
ATOM 914 C CA . ARG A 1 112 ? -6.032 -8.942 8.664 1.00 93.31 112 ARG A CA 1
ATOM 915 C C . ARG A 1 112 ? -6.519 -7.502 8.666 1.00 93.31 112 ARG A C 1
ATOM 917 O O . ARG A 1 112 ? -6.460 -6.861 9.709 1.00 93.31 112 ARG A O 1
ATOM 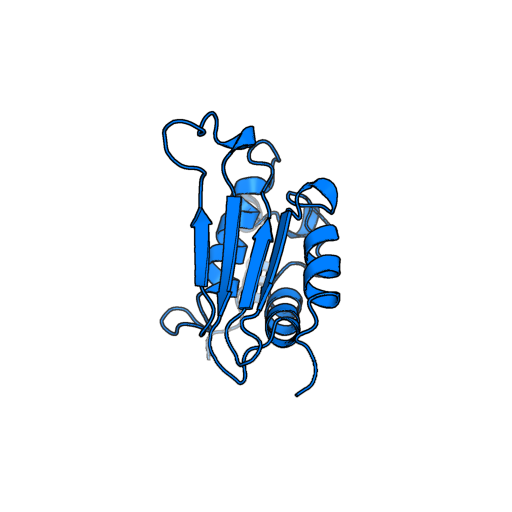924 N N . LEU A 1 113 ? -6.951 -6.989 7.522 1.00 95.06 113 LEU A N 1
ATOM 925 C CA . LEU A 1 113 ? -7.540 -5.660 7.414 1.00 95.06 113 LEU A CA 1
ATOM 926 C C . LEU A 1 113 ? -9.054 -5.722 7.656 1.00 95.06 113 LEU A C 1
ATOM 928 O O . LEU A 1 113 ? -9.629 -6.815 7.672 1.00 95.06 113 LEU A O 1
ATOM 932 N N . PRO A 1 114 ? -9.713 -4.564 7.846 1.00 94.19 114 PRO A N 1
ATOM 933 C CA . PRO A 1 114 ? -11.164 -4.497 7.931 1.00 94.19 114 PRO A CA 1
ATOM 934 C C . PRO A 1 114 ? -11.873 -5.273 6.819 1.00 94.19 114 PRO A C 1
ATOM 936 O O . PRO A 1 114 ? -11.453 -5.244 5.660 1.00 94.19 114 PRO A O 1
ATOM 939 N N . ASN A 1 115 ? -12.966 -5.949 7.175 1.00 89.25 115 ASN A N 1
ATOM 940 C CA . ASN A 1 115 ? -13.779 -6.708 6.236 1.00 89.25 115 ASN A CA 1
ATOM 941 C C . ASN A 1 115 ? -15.273 -6.396 6.471 1.00 89.25 115 ASN A C 1
ATOM 943 O O . ASN A 1 115 ? -15.857 -6.891 7.440 1.00 89.25 115 ASN A O 1
ATOM 947 N N . PRO A 1 116 ? -15.910 -5.592 5.600 1.00 93.44 116 PRO A N 1
ATOM 948 C CA . PRO A 1 116 ? -15.386 -5.127 4.318 1.00 93.44 116 PRO A CA 1
ATOM 949 C C . PRO A 1 116 ? -14.383 -3.963 4.454 1.00 93.44 116 PRO A C 1
ATOM 951 O O . PRO A 1 116 ? -14.476 -3.132 5.353 1.00 93.44 116 PRO A O 1
ATOM 954 N N . VAL A 1 117 ? -13.406 -3.916 3.544 1.00 96.31 117 VAL A N 1
ATOM 955 C CA . VAL A 1 117 ? -12.274 -2.967 3.593 1.00 96.31 117 VAL A CA 1
ATOM 956 C C . VAL A 1 117 ? -12.666 -1.519 3.267 1.00 96.31 117 VAL A C 1
ATOM 958 O O . VAL A 1 117 ? -11.931 -0.591 3.592 1.00 96.31 117 VAL A O 1
ATOM 961 N N . ASP A 1 118 ? -13.820 -1.310 2.640 1.00 96.25 118 ASP A N 1
ATOM 962 C CA . ASP A 1 118 ? -14.370 0.005 2.297 1.00 96.25 118 ASP A CA 1
ATOM 963 C C . ASP A 1 118 ? -15.166 0.652 3.447 1.00 96.25 118 ASP A C 1
ATOM 965 O O . ASP A 1 118 ? -15.494 1.837 3.381 1.00 96.25 118 ASP A O 1
ATOM 969 N N . ASP A 1 119 ? -15.438 -0.081 4.530 1.00 95.56 119 ASP A N 1
ATOM 970 C CA . ASP A 1 119 ? -16.119 0.450 5.710 1.00 95.56 119 ASP A CA 1
ATOM 971 C C . ASP A 1 119 ? -15.150 1.249 6.596 1.00 95.56 119 ASP A C 1
ATOM 973 O O . ASP A 1 119 ? -14.470 0.711 7.472 1.00 95.56 119 ASP A O 1
ATOM 977 N N . GLU A 1 120 ? -15.117 2.571 6.400 1.00 94.50 120 GLU A N 1
ATOM 978 C CA . GLU A 1 120 ? -14.290 3.509 7.173 1.00 94.50 120 GLU A CA 1
ATOM 979 C C . GLU A 1 120 ? -14.448 3.387 8.697 1.00 94.50 120 GLU A C 1
ATOM 981 O O . GLU A 1 120 ? -13.526 3.731 9.444 1.00 94.50 120 GLU A O 1
ATOM 986 N N . SER A 1 121 ? -15.606 2.930 9.185 1.00 92.06 121 SER A N 1
ATOM 987 C CA . SER A 1 121 ? -15.845 2.801 10.623 1.00 92.06 121 SER A CA 1
ATOM 988 C C . SER A 1 121 ? -15.005 1.691 11.256 1.00 92.06 121 SER A C 1
ATOM 990 O O . SER A 1 121 ? -14.625 1.811 12.420 1.00 92.06 121 SER A O 1
ATOM 992 N N . GLN A 1 122 ? -14.641 0.668 10.478 1.00 91.31 122 GLN A N 1
ATOM 993 C CA . GLN A 1 122 ? -13.835 -0.464 10.934 1.00 91.31 122 GLN A CA 1
ATOM 994 C C . GLN A 1 122 ? -12.332 -0.182 10.944 1.00 91.31 122 GLN A C 1
ATOM 996 O O . GLN A 1 122 ? -11.579 -0.881 11.615 1.00 91.31 122 GLN A O 1
ATOM 1001 N N . TRP A 1 123 ? -11.883 0.862 10.245 1.00 91.88 123 TRP A N 1
ATOM 1002 C CA . TRP A 1 123 ? -10.482 1.294 10.270 1.00 91.88 123 TRP A CA 1
ATOM 1003 C C . TRP A 1 123 ? -10.115 2.051 11.546 1.00 91.88 123 TRP A C 1
ATOM 1005 O O . TRP A 1 123 ? -8.939 2.175 11.884 1.00 91.88 123 TRP A O 1
ATOM 1015 N N . LYS A 1 124 ? -11.100 2.605 12.256 1.00 83.69 124 LYS A N 1
ATOM 1016 C CA . LYS A 1 124 ? -10.849 3.393 13.461 1.00 83.69 124 LYS A CA 1
ATOM 1017 C C . LYS A 1 124 ? -10.594 2.459 14.636 1.00 83.69 124 LYS A C 1
ATOM 1019 O O . LYS A 1 124 ? -11.527 1.897 15.206 1.00 83.69 124 LYS A O 1
ATOM 1024 N N . ILE A 1 125 ? -9.334 2.352 15.050 1.00 71.38 125 ILE A N 1
ATOM 1025 C CA . ILE A 1 125 ? -8.997 1.719 16.326 1.00 71.38 125 ILE A CA 1
ATOM 1026 C C . ILE A 1 125 ? -9.641 2.550 17.439 1.00 71.38 125 ILE A C 1
ATOM 1028 O O . ILE A 1 125 ? -9.389 3.752 17.558 1.00 71.38 125 ILE A O 1
ATOM 1032 N N . LYS A 1 126 ? -10.471 1.913 18.270 1.00 64.44 126 LYS A N 1
ATOM 1033 C CA . LYS A 1 126 ? -10.970 2.523 19.505 1.00 64.44 126 LYS A CA 1
ATOM 1034 C C . LYS A 1 126 ? -9.796 2.735 20.461 1.00 64.44 126 LYS A C 1
ATOM 1036 O O . LYS A 1 126 ? -9.389 1.822 21.168 1.00 64.44 126 LYS A O 1
ATOM 1041 N N . THR A 1 127 ? -9.230 3.935 20.446 1.00 61.00 127 THR A N 1
ATOM 1042 C CA . THR A 1 127 ? -8.140 4.345 21.345 1.00 61.00 127 THR A CA 1
ATOM 1043 C C . THR A 1 127 ? -8.649 5.033 22.608 1.00 61.00 127 THR A C 1
ATOM 1045 O O . THR A 1 127 ? -7.894 5.192 23.565 1.00 61.00 127 THR A O 1
ATOM 1048 N N . ASP A 1 128 ? -9.926 5.423 22.634 1.00 64.38 128 ASP A N 1
ATOM 1049 C CA . ASP A 1 128 ? -10.559 6.003 23.811 1.00 64.38 128 ASP A CA 1
ATOM 1050 C C . ASP A 1 128 ? -10.946 4.904 24.809 1.00 64.38 128 ASP A C 1
ATOM 1052 O O . ASP A 1 128 ? -11.984 4.249 24.702 1.00 64.38 128 ASP A O 1
ATOM 1056 N N . LEU A 1 129 ? -10.072 4.704 25.795 1.00 66.12 129 LEU A N 1
ATOM 1057 C CA . LEU A 1 129 ? -10.278 3.761 26.891 1.00 66.12 129 LEU A CA 1
ATOM 1058 C C . LEU A 1 129 ? -11.269 4.293 27.943 1.00 66.12 129 LEU A C 1
ATOM 1060 O O . LEU A 1 129 ? -11.622 3.548 28.852 1.00 66.12 129 LEU A O 1
ATOM 1064 N N . SER A 1 130 ? -11.769 5.533 27.833 1.00 72.88 130 SER A N 1
ATOM 1065 C CA . SER A 1 130 ? -12.780 6.059 28.768 1.00 72.88 130 SER A CA 1
ATOM 1066 C C . SER A 1 130 ? -14.114 5.308 28.680 1.00 72.88 130 SER A C 1
ATOM 1068 O O . SER A 1 130 ? -14.930 5.357 29.601 1.00 72.88 130 SER A O 1
ATOM 1070 N N . GLU A 1 131 ? -14.350 4.583 27.580 1.00 66.38 131 GLU A N 1
ATOM 1071 C CA . GLU A 1 131 ? -15.454 3.628 27.471 1.00 66.38 131 GLU A CA 1
ATOM 1072 C C . GLU A 1 131 ? -15.224 2.396 28.360 1.00 66.38 131 GLU A C 1
ATOM 1074 O O . GLU A 1 131 ? -16.183 1.905 28.948 1.00 66.38 131 GLU A O 1
ATOM 1079 N N . ILE A 1 132 ? -13.972 1.948 28.527 1.00 65.12 132 ILE A N 1
ATOM 1080 C CA . ILE A 1 132 ? -13.597 0.822 29.400 1.00 65.12 132 ILE A CA 1
ATOM 1081 C C . ILE A 1 132 ? -13.789 1.189 30.873 1.00 65.12 132 ILE A C 1
ATOM 1083 O O . ILE A 1 132 ? -14.263 0.366 31.647 1.00 65.12 132 ILE A O 1
ATOM 1087 N N . GLU A 1 133 ? -13.521 2.440 31.254 1.00 67.19 133 GLU A N 1
ATOM 1088 C CA . GLU A 1 133 ? -13.758 2.939 32.621 1.00 67.19 133 GLU A CA 1
ATOM 1089 C C . GLU A 1 133 ? -15.242 2.912 33.036 1.00 67.19 133 GLU A C 1
ATOM 1091 O O . GLU A 1 133 ? -15.559 3.016 34.220 1.00 67.19 133 GLU A O 1
ATOM 1096 N N . LYS A 1 134 ? -16.162 2.785 32.069 1.00 72.12 134 LYS A N 1
ATOM 1097 C CA . LYS A 1 134 ? -17.617 2.733 32.293 1.00 72.12 134 LYS A CA 1
ATOM 1098 C C . LYS A 1 134 ? -18.185 1.313 32.260 1.00 72.12 134 LYS A C 1
ATOM 1100 O O . LYS A 1 134 ? -19.383 1.149 32.496 1.00 72.12 134 LYS A O 1
ATOM 1105 N N . LEU A 1 135 ? -17.372 0.313 31.927 1.00 75.19 135 LEU A N 1
ATOM 1106 C CA . LEU A 1 135 ? -17.784 -1.086 31.895 1.00 75.19 135 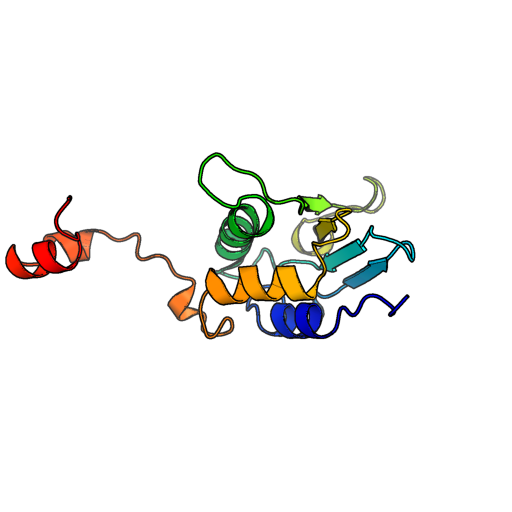LEU A CA 1
ATOM 1107 C C . LEU A 1 135 ? -17.766 -1.671 33.311 1.00 75.19 135 LEU A C 1
ATOM 1109 O O . LEU A 1 135 ? -16.909 -1.330 34.122 1.00 75.19 135 LEU A O 1
ATOM 1113 N N . ASP A 1 136 ? -18.727 -2.544 33.615 1.00 78.00 136 ASP A N 1
ATOM 1114 C CA . ASP A 1 136 ? -18.709 -3.311 34.860 1.00 78.00 136 ASP A CA 1
ATOM 1115 C C . ASP A 1 136 ? -17.720 -4.486 34.767 1.00 78.00 136 ASP A C 1
ATOM 1117 O O . ASP A 1 136 ? -17.317 -4.896 33.675 1.00 78.00 136 ASP A O 1
ATOM 1121 N N . ASP A 1 137 ? -17.332 -5.045 35.918 1.00 75.56 137 ASP A N 1
ATOM 1122 C CA . ASP A 1 137 ? -16.340 -6.130 36.001 1.00 75.56 137 ASP A CA 1
ATOM 1123 C C . ASP A 1 137 ? -16.688 -7.312 35.072 1.00 75.56 137 ASP A C 1
ATOM 1125 O O . ASP A 1 137 ? -15.815 -7.914 34.452 1.00 75.56 137 ASP A O 1
ATOM 1129 N N . LYS A 1 138 ? -17.987 -7.598 34.896 1.00 75.62 138 LYS A N 1
ATOM 1130 C CA . LYS A 1 138 ? -18.472 -8.668 34.012 1.00 75.62 138 LYS A CA 1
ATOM 1131 C C . LYS A 1 138 ? -18.285 -8.368 32.529 1.00 75.62 138 LYS A C 1
ATOM 1133 O O . LYS A 1 138 ? -18.053 -9.299 31.761 1.00 75.62 138 LYS A O 1
ATOM 1138 N N . ALA A 1 139 ? -18.450 -7.118 32.107 1.00 74.38 139 ALA A N 1
ATOM 1139 C CA . ALA A 1 139 ? -18.199 -6.708 30.733 1.00 74.38 139 ALA A CA 1
ATOM 1140 C C . ALA A 1 139 ? -16.693 -6.620 30.437 1.00 74.38 139 ALA A C 1
ATOM 1142 O O . ALA A 1 139 ? -16.281 -6.924 29.317 1.00 74.38 139 ALA A O 1
ATOM 1143 N N . LEU A 1 140 ? -15.869 -6.281 31.437 1.00 70.31 140 LEU A N 1
ATOM 1144 C CA . LEU A 1 140 ? -14.407 -6.318 31.322 1.00 70.31 140 LEU A CA 1
ATOM 1145 C C . LEU A 1 140 ? -13.886 -7.743 31.080 1.00 70.31 140 LEU A C 1
ATOM 1147 O O . LEU A 1 140 ? -13.099 -7.962 30.158 1.00 70.31 140 LEU A O 1
ATOM 1151 N N . ASP A 1 141 ? -14.385 -8.712 31.852 1.00 71.44 141 ASP A N 1
ATOM 1152 C CA . ASP A 1 141 ? -14.006 -10.130 31.754 1.00 71.44 141 ASP A CA 1
ATOM 1153 C C . ASP A 1 141 ? -14.369 -10.773 30.398 1.00 71.44 141 ASP A C 1
ATOM 1155 O O . ASP A 1 141 ? -13.834 -11.819 30.040 1.00 71.44 141 ASP A O 1
ATOM 1159 N N . GLN A 1 142 ? -15.274 -10.169 29.619 1.00 71.25 142 GLN A N 1
ATOM 1160 C CA . GLN A 1 142 ? -15.616 -10.636 28.266 1.00 71.25 142 GLN A CA 1
ATOM 1161 C C . GLN A 1 142 ? -14.692 -10.076 27.177 1.00 71.25 142 GLN A C 1
ATOM 1163 O O . GLN A 1 142 ? -14.598 -10.664 26.100 1.00 71.25 142 GLN A O 1
ATOM 1168 N N . LEU A 1 143 ? -14.028 -8.945 27.434 1.00 67.75 143 LEU A N 1
ATOM 1169 C CA . LEU A 1 143 ? -13.127 -8.287 26.481 1.00 67.75 143 LEU A CA 1
ATOM 1170 C C . LEU A 1 143 ? -11.697 -8.824 26.564 1.00 67.75 143 LEU A C 1
ATOM 1172 O O . LEU A 1 143 ? -10.966 -8.790 25.574 1.00 67.75 143 LEU A O 1
ATOM 1176 N N . ILE A 1 144 ? -11.301 -9.322 27.734 1.00 56.50 144 ILE A N 1
ATOM 1177 C CA . ILE A 1 144 ? -9.997 -9.934 27.967 1.00 56.50 144 ILE A CA 1
ATOM 1178 C C . ILE A 1 144 ? -10.236 -11.442 28.078 1.00 56.50 144 ILE A C 1
ATOM 1180 O O . ILE A 1 144 ? -10.784 -11.881 29.088 1.00 56.50 144 ILE A O 1
ATOM 1184 N N . PRO A 1 145 ? -9.879 -12.262 27.070 1.00 48.69 145 PRO A N 1
ATOM 1185 C CA . PRO A 1 145 ? -10.031 -13.704 27.200 1.00 48.69 145 PRO A CA 1
ATOM 1186 C C . PRO A 1 145 ? -9.231 -14.180 28.421 1.00 48.69 145 PRO A C 1
ATOM 1188 O O . PRO A 1 145 ? -8.115 -13.691 28.628 1.00 48.69 145 PRO A O 1
ATOM 1191 N N . PRO A 1 146 ? -9.771 -15.109 29.234 1.00 48.62 146 PRO A N 1
ATOM 1192 C CA . PRO A 1 146 ? -9.057 -15.613 30.395 1.00 48.62 146 PRO A CA 1
ATOM 1193 C C . PRO A 1 146 ? -7.720 -16.178 29.924 1.00 48.62 146 PRO A C 1
ATOM 1195 O O . PRO A 1 146 ? -7.670 -17.016 29.020 1.00 48.62 146 PRO A O 1
ATOM 1198 N N . THR A 1 147 ? -6.636 -15.660 30.493 1.00 53.12 147 THR A N 1
ATOM 1199 C CA . THR A 1 147 ? -5.282 -16.111 30.188 1.00 53.12 147 THR A CA 1
ATOM 1200 C C . THR A 1 147 ? -5.187 -17.615 30.484 1.00 53.12 147 THR A C 1
ATOM 1202 O O . THR A 1 147 ? -5.621 -18.022 31.565 1.00 53.12 147 THR A O 1
ATOM 1205 N N . PRO A 1 148 ? -4.676 -18.442 29.552 1.00 53.19 148 PRO A N 1
ATOM 1206 C CA . PRO A 1 148 ? -4.453 -19.864 29.803 1.00 53.19 148 PRO A CA 1
ATOM 1207 C C . PRO A 1 148 ? -3.380 -20.116 30.870 1.00 53.19 148 PRO A C 1
ATOM 1209 O O . PRO A 1 148 ? -2.454 -19.280 31.005 1.00 53.19 148 PRO A O 1
#

pLDDT: mean 89.8, std 12.28, range [48.62, 98.69]

Foldseek 3Di:
DPDFDCVLVQVLQLLAQQWHNVFFDDKDDPRAQKIKTKGAGQPPDPCRVLVVVQCCDLQFAPDPPHGDQKDKDKDFPDPVPGDDCNVTIMIMIIGRDRPCGSVNSSVSCCVRADVVNNPPVRSDDPPPCVVVVVDDPVRVCVVDPPDD

Organism: NCBI:txid945555

Radius of gyration: 18.2 Å; chains: 1; bounding box: 33×38×53 Å